Protein AF-A0A8D9LXT6-F1 (afdb_monomer_lite)

Foldseek 3Di:
DDDPAPDWDFPAADPQRWTWTAGPDDDDVQGWIWTADPVVRDIDIGGDPDDPDSPDDDDDDDPDGDDPPPPPD

Structure (mmCIF, N/CA/C/O backbone):
data_AF-A0A8D9LXT6-F1
#
_entry.id   AF-A0A8D9LXT6-F1
#
loop_
_atom_site.group_PDB
_atom_site.id
_atom_site.type_symbol
_atom_site.label_atom_id
_atom_site.label_alt_id
_atom_site.label_comp_id
_atom_site.label_asym_id
_atom_site.label_entity_id
_atom_site.label_seq_id
_atom_site.pdbx_PDB_ins_code
_atom_site.Cartn_x
_atom_site.Cartn_y
_atom_site.Cartn_z
_atom_site.occupancy
_atom_site.B_iso_or_equiv
_atom_site.auth_seq_id
_atom_site.auth_comp_id
_atom_site.auth_asym_id
_atom_site.auth_atom_id
_atom_site.pdbx_PDB_model_num
ATOM 1 N N . LEU A 1 1 ? 8.128 14.880 8.049 1.00 47.22 1 LEU A N 1
ATOM 2 C CA . LEU A 1 1 ? 8.103 14.312 6.684 1.00 47.22 1 LEU A CA 1
ATOM 3 C C . LEU A 1 1 ? 7.353 15.302 5.802 1.00 47.22 1 LEU A C 1
ATOM 5 O O . LEU A 1 1 ? 6.134 15.333 5.868 1.00 47.22 1 LEU A O 1
ATOM 9 N N . ILE A 1 2 ? 8.056 16.179 5.086 1.00 43.38 2 ILE A N 1
ATOM 10 C CA . ILE A 1 2 ? 7.417 17.027 4.071 1.00 43.38 2 ILE A CA 1
ATOM 11 C C . ILE A 1 2 ? 7.611 16.280 2.765 1.00 43.38 2 ILE A C 1
ATOM 13 O O . ILE A 1 2 ? 8.734 16.152 2.285 1.00 43.38 2 ILE A O 1
ATOM 17 N N . ASP A 1 3 ? 6.530 15.691 2.283 1.00 55.44 3 ASP A N 1
ATOM 18 C CA . ASP A 1 3 ? 6.516 14.924 1.056 1.00 55.44 3 ASP A CA 1
ATOM 19 C C . ASP A 1 3 ? 5.971 15.802 -0.075 1.00 55.44 3 ASP A C 1
ATOM 21 O O . ASP A 1 3 ? 4.941 16.454 0.076 1.00 55.44 3 ASP A O 1
ATOM 25 N N . ILE A 1 4 ? 6.703 15.871 -1.186 1.00 58.78 4 ILE A N 1
ATOM 26 C CA . ILE A 1 4 ? 6.489 16.813 -2.306 1.00 58.78 4 ILE A CA 1
ATOM 27 C C . ILE A 1 4 ? 5.339 16.384 -3.235 1.00 58.78 4 ILE A C 1
ATOM 29 O O . ILE A 1 4 ? 5.093 17.008 -4.268 1.00 58.78 4 ILE A O 1
ATOM 33 N N . HIS A 1 5 ? 4.623 15.313 -2.894 1.00 60.12 5 HIS A N 1
ATOM 34 C CA . HIS A 1 5 ? 3.500 14.820 -3.677 1.00 60.12 5 HIS A CA 1
ATOM 35 C C . HIS A 1 5 ? 2.220 15.555 -3.287 1.00 60.12 5 HIS A C 1
ATOM 37 O O . HIS A 1 5 ? 1.810 15.556 -2.130 1.00 60.12 5 HIS A O 1
ATOM 43 N N . HIS A 1 6 ? 1.537 16.125 -4.284 1.00 65.69 6 HIS A N 1
ATOM 44 C CA . HIS A 1 6 ? 0.266 16.855 -4.148 1.00 65.69 6 HIS A CA 1
ATOM 45 C C . HIS A 1 6 ? -0.930 15.987 -3.689 1.00 65.69 6 HIS A C 1
ATOM 47 O O . HIS A 1 6 ?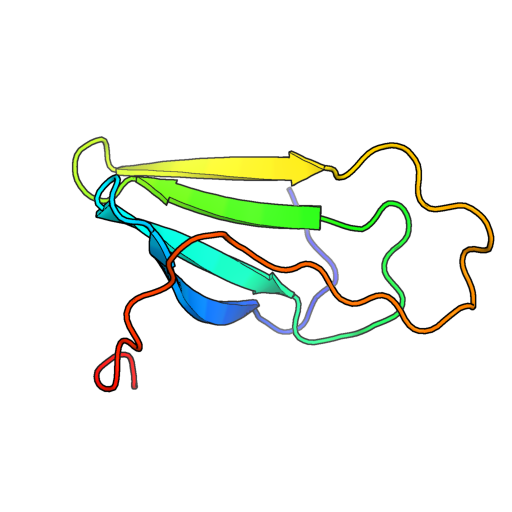 -2.085 16.350 -3.904 1.00 65.69 6 HIS A O 1
ATOM 53 N N . GLY A 1 7 ? -0.674 14.816 -3.107 1.00 77.25 7 GLY A N 1
ATOM 54 C CA . GLY A 1 7 ? -1.674 13.889 -2.605 1.00 77.25 7 GLY A CA 1
ATOM 55 C C . GLY A 1 7 ? -1.381 12.439 -2.971 1.00 77.25 7 GLY A C 1
ATOM 56 O O . GLY A 1 7 ? -0.553 12.120 -3.831 1.00 77.25 7 GLY A O 1
ATOM 57 N N . TYR A 1 8 ? -2.128 11.558 -2.320 1.00 84.06 8 TYR A N 1
ATOM 58 C CA . TYR A 1 8 ? -2.073 10.118 -2.508 1.00 84.06 8 TYR A CA 1
ATOM 59 C C . TYR A 1 8 ? -3.392 9.612 -3.090 1.00 84.06 8 TYR A C 1
ATOM 61 O O . TYR A 1 8 ? -4.459 10.152 -2.810 1.00 84.06 8 TYR A O 1
ATOM 69 N N . ARG A 1 9 ? -3.327 8.557 -3.902 1.00 85.62 9 ARG A N 1
ATOM 70 C CA . ARG A 1 9 ? -4.492 7.817 -4.386 1.00 85.62 9 ARG A CA 1
ATOM 71 C C . ARG A 1 9 ? -4.614 6.519 -3.595 1.00 85.62 9 ARG A C 1
ATOM 73 O O . ARG A 1 9 ? -3.679 5.718 -3.605 1.00 85.62 9 ARG A O 1
ATOM 80 N N . CYS A 1 10 ? -5.770 6.304 -2.968 1.00 87.00 10 CYS A N 1
ATOM 81 C CA . CYS A 1 10 ? -6.127 5.000 -2.414 1.00 87.00 10 CYS A CA 1
ATOM 82 C C . CYS A 1 10 ? -6.185 3.972 -3.554 1.00 87.00 10 CYS A C 1
ATOM 84 O O . CYS A 1 10 ? -6.821 4.211 -4.583 1.00 87.00 10 CYS A O 1
ATOM 86 N N . ARG A 1 11 ? -5.462 2.865 -3.403 1.00 86.00 11 ARG A N 1
ATOM 87 C CA . ARG A 1 11 ? -5.424 1.753 -4.359 1.00 86.00 11 ARG A CA 1
ATOM 88 C C . ARG A 1 11 ? -6.325 0.597 -3.938 1.00 86.00 11 ARG A C 1
ATOM 90 O O . ARG A 1 11 ? -6.731 -0.161 -4.808 1.00 86.00 11 ARG A O 1
ATOM 97 N N . GLY A 1 12 ? -6.678 0.524 -2.657 1.00 87.44 12 GLY A N 1
ATOM 98 C CA . GLY A 1 12 ? -7.603 -0.451 -2.085 1.00 87.44 12 GLY A CA 1
ATOM 99 C C . GLY A 1 12 ? -7.057 -1.041 -0.788 1.00 87.44 12 GLY A C 1
ATOM 100 O O . GLY A 1 12 ? -6.183 -0.437 -0.158 1.00 87.44 12 GLY A O 1
ATOM 101 N N . THR A 1 13 ? -7.570 -2.209 -0.407 1.00 88.06 13 THR A N 1
ATOM 102 C CA . THR A 1 13 ? -7.237 -2.877 0.862 1.00 88.06 13 THR A CA 1
ATOM 103 C C . THR A 1 13 ? -6.577 -4.224 0.616 1.00 88.06 13 THR A C 1
ATOM 105 O O . THR A 1 13 ? -7.061 -5.005 -0.202 1.00 88.06 13 THR A O 1
ATOM 108 N N . LEU A 1 14 ? -5.510 -4.525 1.355 1.00 85.06 14 LEU A N 1
ATOM 109 C CA . LEU A 1 14 ? -4.950 -5.875 1.421 1.00 85.06 14 LEU A CA 1
ATOM 110 C C . LEU A 1 14 ? -5.855 -6.811 2.233 1.00 85.06 14 LEU A C 1
ATOM 112 O O . LEU A 1 14 ? -6.623 -6.368 3.083 1.00 85.06 14 LEU A O 1
ATOM 116 N N . CYS A 1 15 ? -5.694 -8.124 2.067 1.00 80.44 15 CYS A N 1
ATOM 117 C CA . CYS A 1 15 ? -6.378 -9.120 2.907 1.00 80.44 15 CYS A CA 1
ATOM 118 C C . CYS A 1 15 ? -6.064 -8.980 4.414 1.00 80.44 15 CYS A C 1
ATOM 120 O O . CYS A 1 15 ? -6.834 -9.441 5.253 1.00 80.44 15 CYS A O 1
ATOM 122 N N . THR A 1 16 ? -4.964 -8.303 4.768 1.00 84.06 16 THR A N 1
ATOM 123 C CA . THR A 1 16 ? -4.601 -7.940 6.149 1.00 84.06 16 THR A CA 1
ATOM 124 C C . THR A 1 16 ? -5.467 -6.817 6.734 1.00 84.06 16 THR A C 1
ATOM 126 O O . THR A 1 16 ? -5.394 -6.555 7.934 1.00 84.06 16 THR A O 1
ATOM 129 N N . GLY A 1 17 ? -6.277 -6.141 5.913 1.00 85.38 17 GLY A N 1
ATOM 130 C CA . GLY A 1 17 ? -7.053 -4.956 6.285 1.00 85.38 17 GLY A CA 1
ATOM 131 C C . GLY A 1 17 ? -6.283 -3.636 6.161 1.00 85.38 17 GLY A C 1
ATOM 132 O O . GLY A 1 17 ? -6.820 -2.582 6.500 1.00 85.38 17 GLY A O 1
ATOM 133 N N . GLU A 1 18 ? -5.034 -3.664 5.690 1.00 90.38 18 GLU A N 1
ATOM 134 C CA . GLU A 1 18 ? -4.242 -2.455 5.453 1.00 90.38 18 GLU A CA 1
ATOM 135 C C . GLU A 1 18 ? -4.690 -1.727 4.179 1.00 90.38 18 GLU A C 1
ATOM 137 O O . GLU A 1 18 ? -4.851 -2.340 3.123 1.00 90.38 18 GLU A O 1
ATOM 142 N N . LEU A 1 19 ? -4.846 -0.405 4.267 1.00 90.88 19 LEU A N 1
ATOM 143 C CA . LEU A 1 19 ? -5.122 0.460 3.122 1.00 90.88 19 LEU A CA 1
ATOM 144 C C . LEU A 1 19 ? -3.824 0.825 2.408 1.00 90.88 19 LEU A C 1
ATOM 146 O O . LEU A 1 19 ? -2.868 1.286 3.038 1.00 90.88 19 LEU A O 1
ATOM 150 N N . ILE A 1 20 ? -3.815 0.690 1.085 1.00 90.50 20 ILE A N 1
ATOM 151 C CA . ILE A 1 20 ? -2.664 1.028 0.250 1.00 90.50 20 ILE A CA 1
ATOM 152 C C . ILE A 1 20 ? -2.887 2.369 -0.430 1.00 90.50 20 ILE A C 1
ATOM 154 O O . ILE A 1 20 ? -3.855 2.569 -1.164 1.00 90.50 20 ILE A O 1
ATOM 158 N N . PHE A 1 21 ? -1.938 3.279 -0.244 1.00 88.56 21 PHE A N 1
ATOM 159 C CA . PHE A 1 21 ? -1.934 4.590 -0.874 1.00 88.56 21 PHE A CA 1
ATOM 160 C C . PHE A 1 21 ? -0.686 4.759 -1.732 1.00 88.56 21 PHE A C 1
ATOM 162 O O . PHE A 1 21 ? 0.440 4.673 -1.243 1.00 88.56 21 PHE A O 1
ATOM 169 N N . ALA A 1 22 ? -0.885 5.060 -3.014 1.00 85.88 22 ALA A N 1
ATOM 170 C CA . ALA A 1 22 ? 0.204 5.380 -3.927 1.00 85.88 22 ALA A CA 1
ATOM 171 C C . ALA A 1 22 ? 0.259 6.896 -4.180 1.00 85.88 22 ALA A C 1
ATOM 173 O O . ALA A 1 22 ? -0.790 7.511 -4.397 1.00 85.88 22 ALA A O 1
ATOM 174 N N . PRO A 1 23 ? 1.444 7.512 -4.192 1.00 82.44 23 PRO A N 1
ATOM 175 C CA . PRO A 1 23 ? 1.603 8.927 -4.530 1.00 82.44 23 PRO A CA 1
ATOM 176 C C . PRO A 1 23 ? 1.079 9.242 -5.945 1.00 82.44 23 PRO A C 1
ATOM 178 O O . PRO A 1 23 ? 1.181 8.431 -6.869 1.00 82.44 23 PRO A O 1
ATOM 181 N N . ARG A 1 24 ? 0.455 10.418 -6.113 1.00 77.19 24 ARG A N 1
ATOM 182 C CA . ARG A 1 24 ? -0.228 10.807 -7.364 1.00 77.19 24 ARG A CA 1
ATOM 183 C C . ARG A 1 24 ? 0.730 11.244 -8.474 1.00 77.19 24 ARG A C 1
ATOM 185 O O . ARG A 1 24 ? 0.389 11.098 -9.645 1.00 77.19 24 ARG A O 1
ATOM 192 N N . THR A 1 25 ? 1.882 11.809 -8.122 1.00 71.44 25 THR A N 1
ATOM 193 C CA . THR A 1 25 ? 2.856 12.344 -9.083 1.00 71.44 25 THR A CA 1
ATOM 194 C C . THR A 1 25 ? 4.060 11.416 -9.223 1.00 71.44 25 THR A C 1
ATOM 196 O O . THR A 1 25 ? 4.646 11.006 -8.231 1.00 71.44 25 THR A O 1
ATOM 199 N N . LEU A 1 26 ? 4.417 11.097 -10.468 1.00 67.88 26 LEU A N 1
ATOM 200 C CA . LEU A 1 26 ? 5.625 10.367 -10.869 1.00 67.88 26 LEU A CA 1
ATOM 201 C C . LEU A 1 26 ? 6.590 11.346 -11.570 1.00 67.88 26 LEU A C 1
ATOM 203 O O . LEU A 1 26 ? 6.113 12.347 -12.110 1.00 67.88 26 LEU A O 1
ATOM 207 N N . PRO A 1 27 ? 7.909 11.075 -11.613 1.00 61.38 27 PRO A N 1
ATOM 208 C CA . PRO A 1 27 ? 8.594 9.869 -11.141 1.00 61.38 27 PRO A CA 1
ATOM 209 C C . PRO A 1 27 ? 8.990 9.933 -9.663 1.00 61.38 27 PRO A C 1
ATOM 211 O O . PRO A 1 27 ? 9.229 11.001 -9.105 1.00 61.38 27 PRO A O 1
ATOM 214 N N . ILE A 1 28 ? 9.078 8.761 -9.036 1.00 69.44 28 ILE A N 1
ATOM 215 C CA . ILE A 1 28 ? 9.493 8.607 -7.641 1.00 69.44 28 ILE A CA 1
ATOM 216 C C . ILE A 1 28 ? 10.588 7.562 -7.596 1.00 69.44 28 ILE A C 1
ATOM 218 O O . ILE A 1 28 ? 10.352 6.402 -7.933 1.00 69.44 28 ILE A O 1
ATOM 222 N N . ASN A 1 29 ? 11.778 7.988 -7.188 1.00 71.62 29 ASN A N 1
ATOM 223 C CA . ASN A 1 29 ? 12.930 7.117 -7.041 1.00 71.62 29 ASN A CA 1
ATOM 224 C C . ASN A 1 29 ? 13.548 7.307 -5.643 1.00 71.62 29 ASN A C 1
ATOM 226 O O . ASN A 1 29 ? 13.974 8.424 -5.341 1.00 71.62 29 ASN A O 1
ATOM 230 N N . PRO A 1 30 ? 13.601 6.266 -4.791 1.00 76.12 30 PRO A N 1
ATOM 231 C CA . PRO A 1 30 ? 13.045 4.921 -4.991 1.00 76.12 30 PRO A CA 1
ATOM 232 C C . PRO A 1 30 ? 11.512 4.926 -4.970 1.00 76.12 30 PRO A C 1
ATOM 234 O O . PRO A 1 30 ? 10.907 5.761 -4.298 1.00 76.12 30 PRO A O 1
ATOM 237 N N . PHE A 1 31 ? 10.877 3.993 -5.686 1.00 79.69 31 PHE A N 1
ATOM 238 C CA . PHE A 1 31 ? 9.419 3.852 -5.640 1.00 79.69 31 PHE A CA 1
ATOM 239 C C . PHE A 1 31 ? 8.980 3.524 -4.210 1.00 79.69 31 PHE A C 1
ATOM 241 O O . PHE A 1 31 ? 9.628 2.746 -3.510 1.00 79.69 31 PHE A O 1
ATOM 248 N N . TYR A 1 32 ? 7.874 4.112 -3.764 1.00 85.88 32 TYR A N 1
ATOM 249 C CA . TYR A 1 32 ? 7.313 3.815 -2.455 1.00 85.88 32 TYR A CA 1
ATOM 250 C C . TYR A 1 32 ? 5.792 3.967 -2.463 1.00 85.88 32 TYR A C 1
ATOM 252 O O . TYR A 1 32 ? 5.210 4.639 -3.318 1.00 85.88 32 TYR A O 1
ATOM 260 N N . PHE A 1 33 ? 5.154 3.375 -1.463 1.00 88.06 33 PHE A N 1
ATOM 261 C CA . PHE A 1 33 ? 3.738 3.552 -1.158 1.00 88.06 33 PHE A CA 1
ATOM 262 C C . PHE A 1 33 ? 3.545 3.653 0.358 1.00 88.06 33 PHE A C 1
ATOM 264 O O . PHE A 1 33 ? 4.466 3.389 1.136 1.00 88.06 33 PHE A O 1
ATOM 271 N N . ILE A 1 34 ? 2.358 4.068 0.789 1.00 91.00 34 ILE A N 1
ATOM 272 C CA . ILE A 1 34 ? 1.978 4.063 2.201 1.00 91.00 34 ILE A CA 1
ATOM 273 C C . ILE A 1 34 ? 1.067 2.862 2.447 1.00 91.00 34 ILE A C 1
ATOM 275 O O . ILE A 1 34 ? 0.059 2.707 1.758 1.00 91.00 34 ILE A O 1
ATOM 279 N N . SER A 1 35 ? 1.425 2.039 3.431 1.00 91.94 35 SER A N 1
ATOM 280 C CA . SER A 1 35 ? 0.521 1.067 4.046 1.00 91.94 35 SER A CA 1
ATOM 281 C C . SER A 1 35 ? -0.051 1.684 5.315 1.00 91.94 35 SER A C 1
ATOM 283 O O . SER A 1 35 ? 0.709 2.138 6.177 1.00 91.94 35 SER A O 1
ATOM 285 N N . TYR A 1 36 ? -1.372 1.739 5.431 1.00 92.31 36 TYR A N 1
ATOM 286 C CA . TYR A 1 36 ? -2.050 2.254 6.612 1.00 92.31 36 TYR A CA 1
ATOM 287 C C . TYR A 1 36 ? -2.852 1.151 7.291 1.00 92.31 36 TYR A C 1
ATOM 289 O O . TYR A 1 36 ? -3.810 0.618 6.731 1.00 92.31 36 TYR A O 1
ATOM 297 N N . ASN A 1 37 ? -2.470 0.833 8.525 1.00 92.75 37 ASN A N 1
ATOM 298 C CA . ASN A 1 37 ? -3.208 -0.083 9.374 1.00 92.75 37 ASN A CA 1
ATOM 299 C C . ASN A 1 37 ? -4.278 0.702 10.142 1.00 92.75 37 ASN A C 1
ATOM 301 O O . ASN A 1 37 ? -3.954 1.463 11.056 1.00 92.75 37 ASN A O 1
ATOM 305 N N . LEU A 1 38 ? -5.546 0.499 9.776 1.00 86.56 38 LEU A N 1
ATOM 306 C CA . LEU A 1 38 ? -6.679 1.199 10.384 1.00 86.56 38 LEU A CA 1
ATOM 307 C C . LEU A 1 38 ? -6.841 0.865 11.873 1.00 86.56 38 LEU A C 1
ATOM 309 O O . LEU A 1 38 ? -7.153 1.743 12.671 1.00 86.56 38 LEU A O 1
ATOM 313 N N . LYS A 1 39 ? -6.613 -0.398 12.249 1.00 89.12 39 LYS A N 1
ATOM 314 C CA . LYS A 1 39 ? -6.804 -0.886 13.620 1.00 89.12 39 LYS A CA 1
ATOM 315 C C . LYS A 1 39 ? -5.810 -0.251 14.588 1.00 89.12 39 LYS A C 1
ATOM 317 O O . LYS A 1 39 ? -6.192 0.183 15.667 1.00 89.12 39 LYS A O 1
ATOM 322 N N . GLU A 1 40 ? -4.548 -0.193 14.181 1.00 93.00 40 GLU A N 1
ATOM 323 C CA . GLU A 1 40 ? -3.465 0.357 14.997 1.00 93.00 40 GLU A CA 1
ATOM 324 C C . GLU A 1 40 ? -3.304 1.874 14.806 1.00 93.00 40 GLU A C 1
ATOM 326 O O . GLU A 1 40 ? -2.552 2.511 15.536 1.00 93.00 40 GLU A O 1
ATOM 331 N N . ASN A 1 41 ? -4.003 2.463 13.826 1.00 90.19 41 ASN A N 1
ATOM 332 C CA . ASN A 1 41 ? -3.872 3.860 13.409 1.00 90.19 41 ASN A CA 1
ATOM 333 C C . ASN A 1 41 ? -2.415 4.259 13.097 1.00 90.19 41 ASN A C 1
ATOM 335 O O . ASN A 1 41 ? -1.932 5.326 13.478 1.00 90.19 41 ASN A O 1
ATOM 339 N N . ILE A 1 42 ? -1.694 3.378 12.400 1.00 93.00 42 ILE A N 1
ATOM 340 C CA . ILE A 1 42 ? -0.283 3.571 12.050 1.00 93.00 42 ILE A CA 1
ATOM 341 C C . ILE A 1 42 ? -0.126 3.528 10.535 1.00 93.00 42 ILE A C 1
ATOM 343 O O . ILE A 1 42 ? -0.567 2.589 9.872 1.00 93.00 42 ILE A O 1
ATOM 347 N N . ALA A 1 43 ? 0.565 4.533 9.998 1.00 92.44 43 ALA A N 1
ATOM 348 C CA . ALA A 1 43 ? 0.997 4.577 8.609 1.00 92.44 43 ALA A CA 1
ATOM 349 C C . ALA A 1 43 ? 2.484 4.223 8.500 1.00 92.44 43 ALA A C 1
ATOM 351 O O . ALA A 1 43 ? 3.312 4.708 9.274 1.00 92.44 43 ALA A O 1
ATOM 352 N N . LYS A 1 44 ? 2.831 3.407 7.508 1.00 93.06 44 LYS A N 1
ATOM 353 C CA . LYS A 1 44 ? 4.206 3.027 7.183 1.00 93.06 44 LYS A CA 1
ATOM 354 C C . LYS A 1 44 ? 4.508 3.414 5.745 1.00 93.06 44 LYS A C 1
ATOM 356 O O . LYS A 1 44 ? 3.767 3.046 4.836 1.00 93.06 44 LYS A O 1
ATOM 361 N N . LYS A 1 45 ? 5.619 4.120 5.535 1.00 91.12 45 LYS A N 1
ATOM 362 C CA . LYS A 1 45 ? 6.197 4.307 4.203 1.00 91.12 45 LYS A CA 1
ATOM 363 C C . LYS A 1 45 ? 6.973 3.046 3.843 1.00 91.12 45 LYS A C 1
ATOM 365 O O . LYS A 1 45 ? 7.973 2.743 4.486 1.00 91.12 45 LYS A O 1
ATOM 370 N N . VAL A 1 46 ? 6.505 2.331 2.830 1.00 88.62 46 VAL A N 1
ATOM 371 C CA . VAL A 1 46 ? 7.169 1.140 2.306 1.00 88.62 46 VAL A CA 1
ATOM 372 C C . VAL A 1 46 ? 7.959 1.558 1.080 1.00 88.62 46 VAL A C 1
ATOM 374 O O . VAL A 1 46 ? 7.379 1.937 0.064 1.00 88.62 46 VAL A O 1
ATOM 377 N N . VAL A 1 47 ? 9.282 1.538 1.204 1.00 86.88 47 VAL A N 1
ATOM 378 C CA . VAL A 1 47 ? 10.195 1.769 0.085 1.00 86.88 47 VAL A CA 1
ATOM 379 C C . VAL A 1 47 ? 10.399 0.442 -0.630 1.00 86.88 47 VAL A C 1
ATOM 381 O O . VAL A 1 47 ? 10.714 -0.560 0.005 1.00 86.88 47 VAL A O 1
ATOM 384 N N . VAL A 1 48 ? 10.192 0.435 -1.941 1.00 81.44 48 VAL A N 1
ATOM 385 C CA . VAL A 1 48 ? 10.499 -0.713 -2.790 1.00 81.44 48 VAL A CA 1
ATOM 386 C C . VAL A 1 48 ? 11.943 -0.544 -3.242 1.00 81.44 48 VAL A C 1
ATOM 388 O O . VAL A 1 48 ? 12.241 0.252 -4.137 1.00 81.44 48 VAL A O 1
ATOM 391 N N . GLU A 1 49 ? 12.842 -1.231 -2.541 1.00 73.31 49 GLU A N 1
ATOM 392 C CA . GLU A 1 49 ? 14.244 -1.344 -2.933 1.00 73.31 49 GLU A CA 1
ATOM 393 C C . GLU A 1 49 ? 14.341 -2.206 -4.202 1.00 73.31 49 GLU A C 1
ATOM 395 O O . GLU A 1 49 ? 13.590 -3.162 -4.369 1.00 73.31 49 GLU A O 1
ATOM 400 N N . GLU A 1 50 ? 15.241 -1.825 -5.110 1.00 64.19 50 GLU A N 1
ATOM 401 C CA . GLU A 1 50 ? 15.562 -2.558 -6.345 1.00 64.19 50 GLU A CA 1
ATOM 402 C C . GLU A 1 50 ? 14.451 -2.679 -7.404 1.00 64.19 50 GLU A C 1
ATOM 404 O O . GLU A 1 50 ? 13.871 -3.727 -7.671 1.00 64.19 50 GLU A O 1
ATOM 409 N N . LEU A 1 51 ? 14.272 -1.603 -8.162 1.00 58.81 51 LEU A N 1
ATOM 410 C CA . LEU A 1 51 ? 13.777 -1.683 -9.535 1.00 58.81 51 LEU A CA 1
ATOM 411 C C . LEU A 1 51 ? 14.836 -0.976 -10.375 1.00 58.81 51 LEU A C 1
ATOM 413 O O . LEU A 1 51 ? 15.150 0.164 -10.049 1.00 58.81 51 LEU A O 1
ATOM 417 N N . GLY A 1 52 ? 15.412 -1.644 -11.379 1.00 64.88 52 GLY A N 1
ATOM 418 C CA . GLY A 1 52 ? 16.567 -1.182 -12.169 1.00 64.88 52 GLY A CA 1
ATOM 419 C C . GLY A 1 52 ? 16.467 0.252 -12.715 1.00 64.88 52 GLY A C 1
ATOM 420 O O . GLY A 1 52 ? 16.659 1.220 -11.987 1.00 64.88 52 GLY A O 1
ATOM 421 N N . ASP A 1 53 ? 16.216 0.427 -14.013 1.00 68.00 53 ASP A N 1
ATOM 422 C CA . ASP A 1 53 ? 16.199 1.758 -14.645 1.00 68.00 53 ASP A CA 1
ATOM 423 C C . ASP A 1 53 ? 15.135 2.688 -14.007 1.00 68.00 53 ASP A C 1
ATOM 425 O O . ASP A 1 53 ? 13.944 2.344 -14.030 1.00 68.00 53 ASP A O 1
ATOM 429 N N . PRO A 1 54 ? 15.514 3.844 -13.417 1.00 62.75 54 PRO A N 1
ATOM 430 C CA . PRO A 1 54 ? 14.596 4.803 -12.788 1.00 62.75 54 PRO A CA 1
ATOM 431 C C . PRO A 1 54 ? 13.582 5.441 -13.745 1.00 62.75 54 PRO A C 1
ATOM 433 O O . PRO A 1 54 ? 12.608 6.027 -13.271 1.00 62.75 54 PRO A O 1
ATOM 436 N N . TYR A 1 55 ? 13.779 5.322 -15.060 1.00 62.44 55 TYR A N 1
ATOM 437 C CA . TYR A 1 55 ? 12.918 5.921 -16.081 1.00 62.44 55 TYR A CA 1
ATOM 438 C C . TYR A 1 55 ? 11.937 4.936 -16.728 1.00 62.44 55 TYR A C 1
ATOM 440 O O . TYR A 1 55 ? 11.043 5.361 -17.461 1.00 62.44 55 TYR A O 1
ATOM 448 N N . ALA A 1 56 ? 12.055 3.637 -16.447 1.00 66.19 56 ALA A N 1
ATOM 449 C CA . ALA A 1 56 ? 11.116 2.644 -16.953 1.00 66.19 56 ALA A CA 1
ATOM 450 C C . ALA A 1 56 ? 9.751 2.760 -16.252 1.00 66.19 56 ALA A C 1
ATOM 452 O O . ALA A 1 56 ? 9.673 2.973 -15.038 1.00 66.19 56 ALA A O 1
ATOM 453 N N . SER A 1 57 ? 8.662 2.577 -17.005 1.00 64.88 57 SER A N 1
ATOM 454 C CA . SER A 1 57 ? 7.327 2.404 -16.429 1.00 64.88 57 SER A CA 1
ATOM 455 C C . SER A 1 57 ? 7.324 1.181 -15.511 1.00 64.88 57 SER A C 1
ATOM 457 O O . SER A 1 57 ? 7.666 0.082 -15.945 1.00 64.88 57 SER A O 1
ATOM 459 N N . ARG A 1 58 ? 6.952 1.378 -14.244 1.00 69.56 58 ARG A N 1
ATOM 460 C CA . ARG A 1 58 ? 6.939 0.336 -13.209 1.00 69.56 58 ARG A CA 1
ATOM 461 C C . ARG A 1 58 ? 5.512 0.086 -12.757 1.00 69.56 58 ARG A C 1
ATOM 463 O O . ARG A 1 58 ? 4.784 1.029 -12.451 1.00 69.56 58 ARG A O 1
ATOM 470 N N . GLU A 1 59 ? 5.153 -1.183 -12.657 1.00 71.62 59 GLU A N 1
ATOM 471 C CA . GLU A 1 59 ? 3.882 -1.625 -12.101 1.00 71.62 59 GLU A CA 1
ATOM 472 C C . GLU A 1 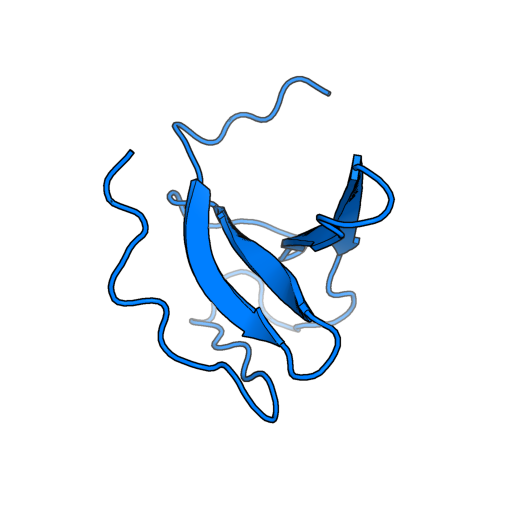59 ? 4.173 -2.508 -10.893 1.00 71.62 59 GLU A C 1
ATOM 474 O O . GLU A 1 59 ? 4.942 -3.464 -10.980 1.00 71.62 59 GLU A O 1
ATOM 479 N N . VAL A 1 60 ? 3.594 -2.150 -9.748 1.00 73.00 60 VAL A N 1
ATOM 480 C CA . VAL A 1 60 ? 3.658 -2.960 -8.532 1.00 73.00 60 VAL A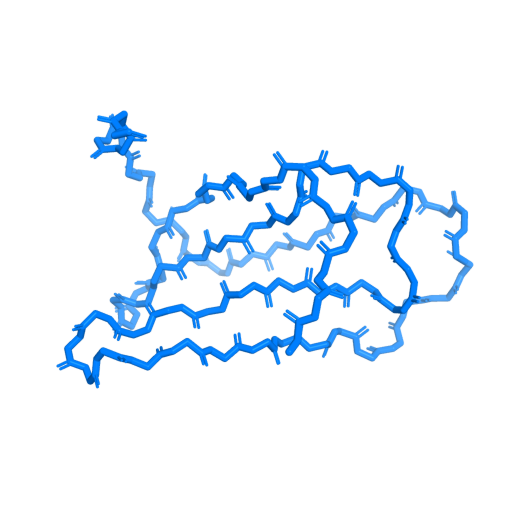 CA 1
ATOM 481 C C . VAL A 1 60 ? 2.300 -3.613 -8.356 1.00 73.00 60 VAL A C 1
ATOM 483 O O . VAL A 1 60 ? 1.286 -2.923 -8.225 1.00 73.00 60 VAL A O 1
ATOM 486 N N . TYR A 1 61 ? 2.302 -4.939 -8.376 1.00 76.06 61 TYR A N 1
ATOM 487 C CA . TYR A 1 61 ? 1.124 -5.765 -8.174 1.00 76.06 61 TYR A CA 1
ATOM 488 C C . TYR A 1 61 ? 1.090 -6.239 -6.723 1.00 76.06 61 TYR A C 1
ATOM 490 O O . TYR A 1 61 ? 2.119 -6.577 -6.144 1.00 76.06 61 TYR A O 1
ATOM 498 N N . PHE A 1 62 ? -0.102 -6.250 -6.142 1.00 76.44 62 PHE A N 1
ATOM 499 C CA . PHE A 1 62 ? -0.357 -6.776 -4.807 1.00 76.44 62 PHE A CA 1
ATOM 500 C C . PHE A 1 62 ? -1.270 -7.995 -4.966 1.00 76.44 62 PHE A C 1
ATOM 502 O O . PHE A 1 62 ? -2.231 -7.919 -5.731 1.00 76.44 62 PHE A O 1
ATOM 509 N N . ASP A 1 63 ? -0.974 -9.090 -4.257 1.00 70.94 63 ASP A N 1
ATOM 510 C CA . ASP A 1 63 ? -1.622 -10.406 -4.437 1.00 70.94 63 ASP A CA 1
ATOM 511 C C . ASP A 1 63 ? -3.153 -10.362 -4.399 1.00 70.94 63 ASP A C 1
ATOM 513 O O . ASP A 1 63 ? -3.828 -11.081 -5.131 1.00 70.94 63 ASP A O 1
ATOM 517 N N . HIS A 1 64 ? -3.713 -9.516 -3.542 1.00 70.50 64 HIS A N 1
ATOM 518 C CA . HIS A 1 64 ? -5.148 -9.356 -3.413 1.00 70.50 64 HIS A CA 1
ATOM 519 C C . HIS A 1 64 ? -5.437 -7.954 -2.895 1.00 70.50 64 HIS A C 1
ATOM 521 O O . HIS A 1 64 ? -5.215 -7.656 -1.719 1.00 70.50 64 HIS A O 1
ATOM 527 N N . VAL A 1 65 ? -5.950 -7.098 -3.774 1.00 61.44 65 VAL A N 1
ATOM 528 C CA . VAL A 1 65 ? -6.490 -5.796 -3.387 1.00 61.44 65 VAL A CA 1
ATOM 529 C C . VAL A 1 65 ? -7.986 -5.840 -3.609 1.00 61.44 65 VAL A C 1
ATOM 531 O O . VAL A 1 65 ? -8.438 -5.860 -4.754 1.00 61.44 65 VAL A O 1
ATOM 534 N N . ASP A 1 66 ? -8.756 -5.831 -2.524 1.00 65.19 66 ASP A N 1
ATOM 535 C CA . ASP A 1 66 ? -10.182 -5.567 -2.654 1.00 65.19 66 ASP A CA 1
ATOM 536 C C . ASP A 1 66 ? -10.359 -4.129 -3.137 1.00 65.19 66 ASP A C 1
ATOM 538 O O . ASP A 1 66 ? -9.802 -3.178 -2.568 1.00 65.19 66 ASP A O 1
ATOM 542 N N . SER A 1 67 ? -11.134 -3.965 -4.212 1.00 61.09 67 SER A N 1
ATOM 543 C CA . SER A 1 67 ? -11.486 -2.644 -4.718 1.00 61.09 67 SER A CA 1
ATOM 544 C C . SER A 1 67 ? -12.402 -1.961 -3.710 1.00 61.09 67 SER A C 1
ATOM 546 O O . SER 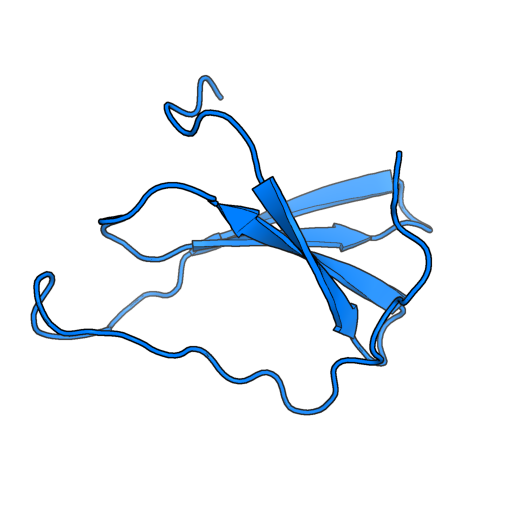A 1 67 ? -13.596 -2.250 -3.618 1.00 61.09 67 SER A O 1
ATOM 548 N N . LEU A 1 68 ? -11.848 -1.023 -2.946 1.00 57.31 68 LEU A N 1
ATOM 549 C CA . LEU A 1 68 ? -12.655 -0.100 -2.165 1.00 57.31 68 LEU A CA 1
ATOM 550 C C . LEU A 1 68 ? -13.321 0.892 -3.119 1.00 57.31 68 LEU A C 1
ATOM 552 O O . LEU A 1 68 ? -12.784 1.958 -3.409 1.00 57.31 68 LEU A O 1
ATOM 556 N N . ILE A 1 69 ? -14.532 0.571 -3.566 1.00 54.69 69 ILE A N 1
ATOM 557 C CA . ILE A 1 69 ? -15.396 1.500 -4.314 1.00 54.69 69 ILE A CA 1
ATOM 558 C C . ILE A 1 69 ? -15.842 2.705 -3.436 1.00 54.69 69 ILE A C 1
ATOM 560 O O . ILE A 1 69 ? -16.500 3.617 -3.920 1.00 54.69 69 ILE A O 1
ATOM 564 N N . PHE A 1 70 ? -15.425 2.794 -2.163 1.00 48.81 70 PHE A N 1
ATOM 565 C CA . PHE A 1 70 ? -15.937 3.773 -1.192 1.00 48.81 70 PHE A CA 1
ATOM 566 C C . PHE A 1 70 ? -14.878 4.607 -0.448 1.00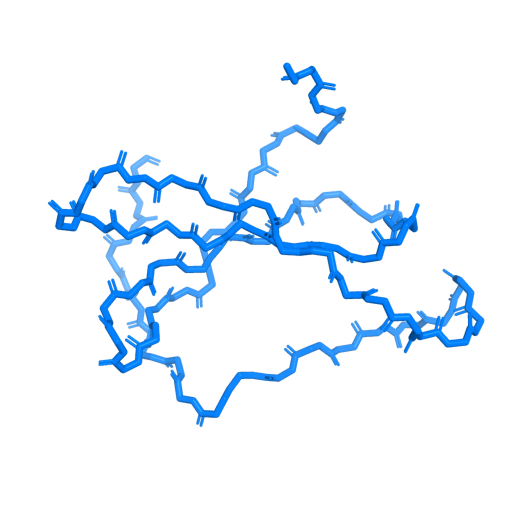 48.81 70 PHE A C 1
ATOM 568 O O . PHE A 1 70 ? -14.994 4.841 0.752 1.00 48.81 70 PHE A O 1
ATOM 575 N N . CYS A 1 71 ? -13.878 5.145 -1.146 1.00 4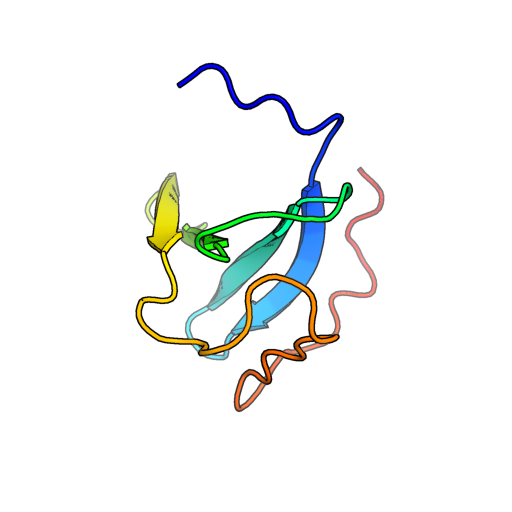2.28 71 CYS A N 1
ATOM 576 C CA . CYS A 1 71 ? -13.118 6.290 -0.620 1.00 42.28 71 CYS A CA 1
ATOM 577 C C . CYS A 1 71 ? -13.179 7.482 -1.583 1.00 42.28 71 CYS A C 1
ATOM 579 O O . CYS A 1 71 ? -12.176 7.878 -2.173 1.00 42.28 71 CYS A O 1
ATOM 581 N N . GLN A 1 72 ? -14.378 8.053 -1.734 1.00 34.41 72 GLN A N 1
ATOM 582 C CA . GLN A 1 72 ? -14.526 9.492 -1.949 1.00 34.41 72 GLN A CA 1
ATOM 583 C C . GLN A 1 72 ? -14.642 10.130 -0.560 1.00 34.41 72 GLN A C 1
ATOM 585 O O . GLN A 1 72 ? -15.718 10.134 0.032 1.00 34.41 72 GLN A O 1
ATOM 590 N N . MET A 1 73 ? -13.519 10.592 -0.019 1.00 35.75 73 MET A N 1
ATOM 591 C CA . MET A 1 73 ? -13.480 11.575 1.065 1.00 35.75 73 MET A CA 1
ATOM 592 C C . MET A 1 73 ? -12.588 12.721 0.617 1.00 35.75 73 MET A C 1
ATOM 594 O O . MET A 1 73 ? -11.537 12.419 0.004 1.00 35.75 73 MET A O 1
#

pLDDT: mean 74.61, std 14.99, range [34.41, 93.06]

Radius of gyration: 12.79 Å; chains: 1; bounding box: 32×27×32 Å

Sequence (73 aa):
LIDIHHGYRCRGTLCTGELIFAPRTLPINPFYFISYNLKENIAKKVVVEELGDPYASREVYFDHVDSLIFCQM

Organism: Brassica campestris (NCBI:txid3711)

Secondary structure (DSSP, 8-state):
-----S-EEEEEEETTSEEEEEESSS--SS-EEEEEETTTTEEEEEE----S-TTS------S-EE--TT---